Protein AF-A0A9X2SL58-F1 (afdb_monomer_lite)

Foldseek 3Di:
DPVVLVVLLVVLVVPDDPVRSVVQSVQKAKDKDWDLDDPADFFKKAKDFDWAFPPDDFQAQPPQGGWEWGMKGFQCRDPVVRDPDDDDNGFIKTKTFHPDDPPPVDPDPCSVVPPSRIDIDTGGPPGHTDGDDDDPPYDIDDIGTIDIDIDIDGPDPPPPPPPDPPDPDDDD

Sequence (172 aa):
MTSWRDQLSTLAHDRLPTDLATAWTGLMRPGIRLTPAGEGPRVARLGGDPELPAEAEWPTWPGEGPLNFVAALDCAALPREYLSIPLPAAGTLLFFYFDGDRRSVQADSAAVEDAEGSRVLFVPAEVPVTARRAPEGVVPYPAQEQYAEIVATAPERSTFCWTAPGPRAAPP

InterPro domains:
  IPR015315 Protein of unknown function DUF1963 [PF09234] (45-128)
  IPR035948 YwqG-like superfamily [SSF103032] (40-124)

pLDDT: mean 80.26, std 17.75, range [36.5, 96.88]

Radius of gyration: 21.93 Å; chains: 1; bounding box: 75×33×56 Å

Organism: NCBI:txid2945988

Secondary structure (DSSP, 8-state):
--HHHHHHHHHHHHHS-HHHHHHHHHH-EEEEEEESS-SS-EEEEESS--EEETTPPPPEETTTEEPEEEEEEETTTS-GGG--S---SSSEEEEEE----TT-TT--GGGGT-GGGEEEEEE-TTS-EEE-PPPTT--PPPPEEEEEEEEEEPPPGGG---------PPP-

Structure (mmCIF, N/CA/C/O backbone):
data_AF-A0A9X2SL58-F1
#
_entry.id   AF-A0A9X2SL58-F1
#
loop_
_atom_site.group_PDB
_atom_site.id
_atom_site.type_symbol
_atom_site.label_atom_id
_atom_site.label_alt_id
_atom_site.label_comp_id
_atom_site.label_asym_id
_atom_site.label_entity_id
_atom_site.label_seq_id
_atom_site.pdbx_PDB_ins_code
_atom_site.Cartn_x
_atom_site.Cartn_y
_atom_site.Cartn_z
_atom_site.occupancy
_atom_site.B_iso_or_equiv
_atom_site.auth_seq_id
_atom_site.auth_comp_id
_atom_site.auth_asym_id
_atom_site.auth_atom_id
_atom_site.pdbx_PDB_model_num
ATOM 1 N N . MET A 1 1 ? 2.551 -5.774 -24.141 1.00 49.75 1 MET A N 1
ATOM 2 C CA . MET A 1 1 ? 3.984 -5.404 -24.159 1.00 49.75 1 MET A CA 1
ATOM 3 C C . MET A 1 1 ? 4.077 -3.900 -24.023 1.00 49.75 1 MET A C 1
ATOM 5 O O . MET A 1 1 ? 3.420 -3.191 -24.774 1.00 49.75 1 MET A O 1
ATOM 9 N N . THR A 1 2 ? 4.758 -3.409 -22.993 1.00 59.97 2 THR A N 1
ATOM 10 C CA . THR A 1 2 ? 4.754 -1.986 -22.643 1.00 59.97 2 THR A CA 1
ATOM 11 C C . THR A 1 2 ? 5.675 -1.227 -23.601 1.00 59.97 2 THR A C 1
ATOM 13 O O . THR A 1 2 ? 6.890 -1.286 -23.447 1.00 59.97 2 THR A O 1
ATOM 16 N N . SER A 1 3 ? 5.093 -0.539 -24.593 1.00 71.62 3 SER A N 1
ATOM 17 C CA . SER A 1 3 ? 5.785 0.118 -25.724 1.00 71.62 3 SER A CA 1
ATOM 18 C C . SER A 1 3 ? 6.992 0.981 -25.336 1.00 71.62 3 SER A C 1
ATOM 20 O O . SER A 1 3 ? 7.899 1.159 -26.145 1.00 71.62 3 SER A O 1
ATOM 22 N N . TRP A 1 4 ? 7.021 1.522 -24.119 1.00 72.31 4 TRP A N 1
ATOM 23 C CA . TRP A 1 4 ? 8.136 2.333 -23.641 1.00 72.31 4 TRP A CA 1
ATOM 24 C C . TRP A 1 4 ? 9.403 1.503 -23.349 1.00 72.31 4 TRP A C 1
ATOM 26 O O . TRP A 1 4 ? 10.502 2.023 -23.530 1.00 72.31 4 TRP A O 1
ATOM 36 N N . ARG A 1 5 ? 9.298 0.223 -22.930 1.00 73.81 5 ARG A N 1
ATOM 37 C CA . ARG A 1 5 ? 10.481 -0.643 -22.693 1.00 73.81 5 ARG A CA 1
ATOM 38 C C . ARG A 1 5 ? 11.219 -0.884 -23.985 1.00 73.81 5 ARG A C 1
ATOM 40 O O . ARG A 1 5 ? 12.438 -0.769 -24.024 1.00 73.81 5 ARG A O 1
ATOM 47 N N . ASP A 1 6 ? 10.453 -1.203 -25.017 1.00 78.94 6 ASP A N 1
ATOM 48 C CA . ASP A 1 6 ? 10.987 -1.496 -26.336 1.00 78.94 6 ASP A CA 1
ATOM 49 C C . ASP A 1 6 ? 11.670 -0.242 -26.893 1.00 78.94 6 ASP A C 1
ATOM 51 O O . ASP A 1 6 ? 12.815 -0.320 -27.321 1.00 78.94 6 ASP A O 1
ATOM 55 N N . GLN A 1 7 ? 11.051 0.938 -26.743 1.00 81.75 7 GLN A N 1
ATOM 56 C CA . GLN A 1 7 ? 11.658 2.222 -27.120 1.00 81.75 7 GLN A CA 1
ATOM 57 C C . GLN A 1 7 ? 12.974 2.514 -26.382 1.00 81.75 7 GLN A C 1
ATOM 59 O O . GLN A 1 7 ? 13.955 2.897 -27.019 1.00 81.75 7 GLN A O 1
ATOM 64 N N . LEU A 1 8 ? 13.023 2.333 -25.057 1.00 81.50 8 LEU A N 1
ATOM 65 C CA . LEU A 1 8 ? 14.252 2.544 -24.282 1.00 81.50 8 LEU A CA 1
ATOM 66 C C . LEU A 1 8 ? 15.328 1.506 -24.617 1.00 81.50 8 LEU A C 1
ATOM 68 O O . LEU A 1 8 ? 16.509 1.843 -24.656 1.00 81.50 8 LEU A O 1
ATOM 72 N N . SER A 1 9 ? 14.930 0.263 -24.887 1.00 82.88 9 SER A N 1
ATOM 73 C CA . SER A 1 9 ? 15.842 -0.802 -25.299 1.00 82.88 9 SER A CA 1
ATOM 74 C C . SER A 1 9 ? 16.442 -0.529 -26.675 1.00 82.88 9 SER A C 1
ATOM 76 O O . SER A 1 9 ? 17.661 -0.612 -26.830 1.00 82.88 9 SER A O 1
ATOM 78 N N . THR A 1 10 ? 15.629 -0.118 -27.651 1.00 86.88 10 THR A N 1
ATOM 79 C CA . THR A 1 10 ? 16.105 0.328 -28.968 1.00 86.88 10 THR A CA 1
ATOM 80 C C . THR A 1 10 ? 17.067 1.501 -28.824 1.00 86.88 10 THR A C 1
ATOM 82 O O . THR A 1 10 ? 18.186 1.432 -29.320 1.00 86.88 10 THR A O 1
ATOM 85 N N . LEU A 1 11 ? 16.694 2.532 -28.059 1.00 86.88 11 LEU A N 1
ATOM 86 C CA . LEU A 1 11 ? 17.557 3.691 -27.839 1.00 86.88 11 LEU A CA 1
ATOM 87 C C . LEU A 1 11 ? 18.897 3.306 -27.191 1.00 86.88 11 LEU A C 1
ATOM 89 O O . LEU A 1 11 ? 19.931 3.857 -27.559 1.00 86.88 11 LEU A O 1
ATOM 93 N N . ALA A 1 12 ? 18.898 2.366 -26.243 1.00 87.12 12 ALA A N 1
ATOM 94 C CA . ALA A 1 12 ? 20.122 1.885 -25.614 1.00 87.12 12 ALA A CA 1
ATOM 95 C C . ALA A 1 12 ? 21.043 1.194 -26.628 1.00 87.12 12 ALA A C 1
ATOM 97 O O . ALA A 1 12 ? 22.227 1.514 -26.674 1.00 87.12 12 ALA A O 1
ATOM 98 N N . HIS A 1 13 ? 20.507 0.305 -27.467 1.00 88.81 13 HIS A N 1
ATOM 99 C CA . HIS A 1 13 ? 21.290 -0.387 -28.498 1.00 88.81 13 HIS A CA 1
ATOM 100 C C . HIS A 1 13 ? 21.759 0.551 -29.620 1.00 88.81 13 HIS A C 1
ATOM 102 O O . HIS A 1 13 ? 22.828 0.333 -30.183 1.00 88.81 13 HIS A O 1
ATOM 108 N N . ASP A 1 14 ? 21.013 1.620 -29.904 1.00 92.00 14 ASP A N 1
ATOM 109 C CA . ASP A 1 14 ? 21.398 2.634 -30.890 1.00 92.00 14 ASP A CA 1
ATOM 110 C C . ASP A 1 14 ? 22.511 3.569 -30.385 1.00 92.00 14 ASP A C 1
ATOM 112 O O . ASP A 1 14 ? 23.232 4.168 -31.187 1.00 92.00 14 ASP A O 1
ATOM 116 N N . ARG A 1 15 ? 22.616 3.782 -29.064 1.00 91.44 15 ARG A N 1
ATOM 117 C CA . ARG A 1 15 ? 23.454 4.847 -28.471 1.00 91.44 15 ARG A CA 1
ATOM 118 C C . ARG A 1 15 ? 24.586 4.356 -27.582 1.00 91.44 15 ARG A C 1
ATOM 120 O O . ARG A 1 15 ? 25.471 5.152 -27.269 1.00 91.44 15 ARG A O 1
ATOM 127 N N . LEU A 1 16 ? 24.567 3.098 -27.163 1.00 91.75 16 LEU A N 1
ATOM 128 C CA . LEU A 1 16 ? 25.567 2.512 -26.279 1.00 91.75 16 LEU A CA 1
ATOM 129 C C . LEU A 1 16 ? 26.255 1.328 -26.970 1.00 91.75 16 LEU A C 1
ATOM 131 O O . LEU A 1 16 ? 25.645 0.662 -27.806 1.00 91.75 16 LEU A O 1
ATOM 135 N N . PRO A 1 17 ? 27.510 1.021 -26.600 1.00 94.38 17 PRO A N 1
ATOM 136 C CA . PRO A 1 17 ? 28.123 -0.262 -26.926 1.00 94.38 17 PRO A CA 1
ATOM 137 C C . PRO A 1 17 ? 27.218 -1.431 -26.513 1.00 94.38 17 PRO A C 1
ATOM 139 O O . PRO A 1 17 ? 26.541 -1.356 -25.488 1.00 94.38 17 PRO A O 1
ATOM 142 N N . THR A 1 18 ? 27.196 -2.509 -27.301 1.00 91.00 18 THR A N 1
ATOM 143 C CA . THR A 1 18 ? 26.248 -3.627 -27.136 1.00 91.00 18 THR A CA 1
ATOM 144 C C . THR A 1 18 ? 26.262 -4.241 -25.736 1.00 91.00 18 THR A C 1
ATOM 146 O O . THR A 1 18 ? 25.208 -4.565 -25.187 1.00 91.00 18 THR A O 1
ATOM 149 N N . ASP A 1 19 ? 27.441 -4.392 -25.141 1.00 91.06 19 ASP A N 1
ATOM 150 C CA . ASP A 1 19 ? 27.628 -4.898 -23.782 1.00 91.06 19 ASP A CA 1
ATOM 151 C C . ASP A 1 19 ? 26.993 -3.968 -22.738 1.00 91.06 19 ASP A C 1
ATOM 153 O O . ASP A 1 19 ? 26.264 -4.428 -21.857 1.00 91.06 19 ASP A O 1
ATOM 157 N N . LEU A 1 20 ? 27.182 -2.656 -22.887 1.00 88.94 20 LEU A N 1
ATOM 158 C CA . LEU A 1 20 ? 26.590 -1.650 -22.010 1.00 88.94 20 LEU A CA 1
ATOM 159 C C . LEU A 1 20 ? 25.076 -1.500 -22.222 1.00 88.94 20 LEU A C 1
ATOM 161 O O . LEU A 1 20 ? 24.341 -1.364 -21.247 1.00 88.94 20 LEU A O 1
ATOM 165 N N . ALA A 1 21 ? 24.594 -1.567 -23.465 1.00 88.75 21 ALA A N 1
ATOM 166 C CA . ALA A 1 21 ? 23.168 -1.572 -23.788 1.00 88.75 21 ALA A CA 1
ATOM 167 C C . ALA A 1 21 ? 22.464 -2.780 -23.154 1.00 88.75 21 ALA A C 1
ATOM 169 O O . ALA A 1 21 ? 21.419 -2.633 -22.517 1.00 88.75 21 ALA A O 1
ATOM 170 N N . THR A 1 22 ? 23.073 -3.963 -23.261 1.00 87.19 22 THR A N 1
ATOM 171 C CA . THR A 1 22 ? 22.573 -5.199 -22.642 1.00 87.19 22 THR A CA 1
ATOM 172 C C . THR A 1 22 ? 22.560 -5.082 -21.118 1.00 87.19 22 THR A C 1
ATOM 174 O O . THR A 1 22 ? 21.547 -5.373 -20.483 1.00 87.19 22 THR A O 1
ATOM 177 N N . ALA A 1 23 ? 23.654 -4.603 -20.518 1.00 86.25 23 ALA A N 1
ATOM 178 C CA . ALA A 1 23 ? 23.730 -4.400 -19.074 1.00 86.25 23 ALA A CA 1
ATOM 179 C C . ALA A 1 23 ? 22.677 -3.393 -18.581 1.00 86.25 23 ALA A C 1
ATOM 181 O O . ALA A 1 23 ? 21.958 -3.673 -17.626 1.00 86.25 23 ALA A O 1
ATOM 182 N N . TRP A 1 24 ? 22.538 -2.244 -19.247 1.00 85.00 24 TRP A N 1
ATOM 183 C CA . TRP A 1 24 ? 21.604 -1.188 -18.853 1.00 85.00 24 TRP A CA 1
ATOM 184 C C . TRP A 1 24 ? 20.139 -1.610 -19.006 1.00 85.00 24 TRP A C 1
ATOM 186 O O . TRP A 1 24 ? 19.334 -1.401 -18.100 1.00 85.00 24 TRP A O 1
ATOM 196 N N . THR A 1 25 ? 19.791 -2.266 -20.115 1.00 84.62 25 THR A N 1
ATOM 197 C CA . THR A 1 25 ? 18.433 -2.789 -20.327 1.00 84.62 25 THR A CA 1
ATOM 198 C C . THR A 1 25 ? 18.076 -3.901 -19.346 1.00 84.62 25 THR A C 1
ATOM 200 O O . THR A 1 25 ? 16.940 -3.939 -18.878 1.00 84.62 25 THR A O 1
ATOM 203 N N . GLY A 1 26 ? 19.043 -4.730 -18.940 1.00 82.00 26 GLY A N 1
ATOM 204 C CA . GLY A 1 26 ? 18.866 -5.724 -17.877 1.00 82.00 26 GLY A CA 1
ATOM 205 C C . GLY A 1 26 ? 18.621 -5.130 -16.482 1.00 82.00 26 GLY A C 1
ATOM 206 O O . GLY A 1 26 ? 18.057 -5.807 -15.621 1.00 82.00 26 GLY A O 1
ATOM 207 N N . LEU A 1 27 ? 19.004 -3.870 -16.246 1.00 82.56 27 LEU A N 1
ATOM 208 C CA . LEU A 1 27 ? 18.705 -3.158 -14.996 1.00 82.56 27 LEU A CA 1
ATOM 209 C C . LEU A 1 27 ? 17.280 -2.598 -14.960 1.00 82.56 27 LEU A C 1
ATOM 211 O O . LEU A 1 27 ? 16.749 -2.380 -13.870 1.00 82.56 27 LEU A O 1
ATOM 215 N N . MET A 1 28 ? 16.655 -2.373 -16.119 1.00 79.81 28 MET A N 1
ATOM 216 C CA . MET A 1 28 ? 15.286 -1.874 -16.178 1.00 79.81 28 MET A CA 1
ATOM 217 C C . MET A 1 28 ? 14.312 -2.958 -15.732 1.00 79.81 28 MET A C 1
ATOM 219 O O . MET A 1 28 ? 14.153 -3.985 -16.395 1.00 79.81 28 MET A O 1
ATOM 223 N N . ARG A 1 29 ? 13.605 -2.715 -14.627 1.00 77.75 29 ARG A N 1
ATOM 224 C CA . ARG A 1 29 ? 12.547 -3.613 -14.160 1.00 77.75 29 ARG A CA 1
ATOM 225 C C . ARG A 1 29 ? 11.177 -2.978 -14.400 1.00 77.75 29 ARG A C 1
ATOM 227 O O . ARG A 1 29 ? 11.036 -1.752 -14.391 1.00 77.75 29 ARG A O 1
ATOM 234 N N . PRO A 1 30 ? 10.140 -3.787 -14.653 1.00 79.81 30 PRO A N 1
ATOM 235 C CA . PRO A 1 30 ? 8.775 -3.327 -14.483 1.00 79.81 30 PRO A CA 1
ATOM 236 C C . PRO A 1 30 ? 8.566 -2.783 -13.073 1.00 79.81 30 PRO A C 1
ATOM 238 O O . PRO A 1 30 ? 8.905 -3.453 -12.102 1.00 79.81 30 PRO A O 1
ATOM 241 N N . GLY A 1 31 ? 7.999 -1.586 -12.973 1.00 84.81 31 GLY A N 1
ATOM 242 C CA . GLY A 1 31 ? 7.468 -1.046 -11.731 1.00 84.81 31 GLY A CA 1
ATOM 243 C C . GLY A 1 31 ? 5.977 -0.772 -11.869 1.00 84.81 31 GLY A C 1
ATOM 244 O O . GLY A 1 31 ? 5.482 -0.527 -12.972 1.00 84.81 31 GLY A O 1
ATOM 245 N N . ILE A 1 32 ? 5.273 -0.785 -10.742 1.00 88.06 32 ILE A N 1
ATOM 246 C CA . ILE A 1 32 ? 3.892 -0.317 -10.651 1.00 88.06 32 ILE A CA 1
ATOM 247 C C . ILE A 1 32 ? 3.926 0.986 -9.867 1.00 88.06 32 ILE A C 1
ATOM 249 O O . ILE A 1 32 ? 4.293 0.998 -8.692 1.00 88.06 32 ILE A O 1
ATOM 253 N N . ARG A 1 33 ? 3.571 2.086 -10.525 1.00 88.56 33 ARG A N 1
ATOM 254 C CA . ARG A 1 33 ? 3.373 3.379 -9.881 1.00 88.56 33 ARG A CA 1
ATOM 255 C C . ARG A 1 33 ? 1.916 3.492 -9.449 1.00 88.56 33 ARG A C 1
ATOM 257 O O . ARG A 1 33 ? 1.019 3.199 -10.234 1.00 88.56 33 ARG A O 1
ATOM 264 N N . LEU A 1 34 ? 1.701 3.918 -8.208 1.00 91.44 34 LEU A N 1
ATOM 265 C CA . LEU A 1 34 ? 0.385 4.306 -7.715 1.00 91.44 34 LEU A CA 1
ATOM 266 C C . LEU A 1 34 ? 0.129 5.758 -8.117 1.00 91.44 34 LEU A C 1
ATOM 268 O O . LEU A 1 34 ? 0.962 6.626 -7.853 1.00 91.44 34 LEU A O 1
ATOM 272 N N . THR A 1 35 ? -0.983 6.000 -8.801 1.00 92.06 35 THR A N 1
ATOM 273 C CA . THR A 1 35 ? -1.367 7.325 -9.299 1.00 92.06 35 THR A CA 1
ATOM 274 C C . THR A 1 35 ? -2.800 7.658 -8.886 1.00 92.06 35 THR A C 1
ATOM 276 O O . THR A 1 35 ? -3.661 6.777 -8.935 1.00 92.06 35 THR A O 1
ATOM 279 N N . PRO A 1 36 ? -3.100 8.922 -8.534 1.00 90.00 36 PRO A N 1
ATOM 280 C CA . PRO A 1 36 ? -4.448 9.339 -8.146 1.00 90.00 36 PRO A CA 1
ATOM 281 C C . PRO A 1 36 ? -5.454 9.322 -9.305 1.00 90.00 36 PRO A C 1
ATOM 283 O O . PRO A 1 36 ? -6.657 9.423 -9.081 1.00 90.00 36 PRO A O 1
ATOM 286 N N . ALA A 1 37 ? -4.973 9.220 -10.545 1.00 87.12 37 ALA A N 1
ATOM 287 C CA . ALA A 1 37 ? -5.799 9.135 -11.738 1.00 87.12 37 ALA A CA 1
ATOM 288 C C . ALA A 1 37 ? -5.299 8.006 -12.641 1.00 87.12 37 ALA A C 1
ATOM 290 O O . ALA A 1 37 ? -4.098 7.901 -12.901 1.00 87.12 37 ALA A O 1
ATOM 291 N N . GLY A 1 38 ? -6.222 7.187 -13.136 1.00 81.75 38 GLY A N 1
ATOM 292 C CA . GLY A 1 38 ? -5.929 6.111 -14.070 1.00 81.75 38 GLY A CA 1
ATOM 293 C C . GLY A 1 38 ? -7.201 5.482 -14.624 1.00 81.75 38 GLY A C 1
ATOM 294 O O . GLY A 1 38 ? -8.289 5.654 -14.079 1.00 81.75 38 GLY A O 1
ATOM 295 N N . GLU A 1 39 ? -7.050 4.752 -15.723 1.00 74.31 39 GLU A N 1
ATOM 296 C CA . GLU A 1 39 ? -8.107 3.925 -16.295 1.00 74.31 39 GLU A CA 1
ATOM 297 C C . GLU A 1 39 ? -7.916 2.490 -15.793 1.00 74.31 39 GLU A C 1
ATOM 299 O O . GLU A 1 39 ? -6.866 1.887 -16.017 1.00 74.31 39 GLU A O 1
ATOM 304 N N . GLY A 1 40 ? -8.902 1.941 -15.079 1.00 81.19 40 GLY A N 1
ATOM 305 C CA . GLY A 1 40 ? -8.842 0.574 -14.557 1.00 81.19 40 GLY A CA 1
ATOM 306 C C . GLY A 1 40 ? -9.369 0.435 -13.128 1.00 81.19 40 GLY A C 1
ATOM 307 O O . GLY A 1 40 ? -9.923 1.387 -12.575 1.00 81.19 40 GLY A O 1
ATOM 308 N N . PRO A 1 41 ? -9.234 -0.757 -12.521 1.00 87.81 41 PRO A N 1
ATOM 309 C CA . PRO A 1 41 ? -9.630 -0.960 -11.137 1.00 87.81 41 PRO A CA 1
ATOM 310 C C . PRO A 1 41 ? -8.737 -0.142 -10.200 1.00 87.81 41 PRO A C 1
ATOM 312 O O . PRO A 1 41 ? -7.528 -0.012 -10.407 1.00 87.81 41 PRO A O 1
ATOM 315 N N . ARG A 1 42 ? -9.336 0.370 -9.125 1.00 93.31 42 ARG A N 1
ATOM 316 C CA . ARG A 1 42 ? -8.588 0.909 -7.991 1.00 93.31 42 ARG A CA 1
ATOM 317 C C . ARG A 1 42 ? -7.744 -0.211 -7.387 1.00 93.31 42 ARG A C 1
ATOM 319 O O . ARG A 1 42 ? -8.280 -1.257 -7.035 1.00 93.31 42 ARG A O 1
ATOM 326 N N . VAL A 1 43 ? -6.451 0.038 -7.215 1.00 95.12 43 VAL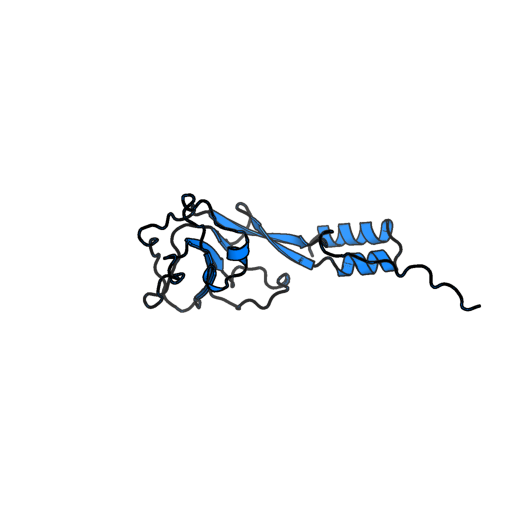 A N 1
ATOM 327 C CA . VAL A 1 43 ? -5.509 -0.933 -6.633 1.00 95.12 43 VAL A CA 1
ATOM 328 C C . VAL A 1 43 ? -5.101 -0.575 -5.210 1.00 95.12 43 VAL A C 1
ATOM 330 O O . VAL A 1 43 ? -4.647 -1.433 -4.462 1.00 95.12 43 VAL A O 1
ATOM 333 N N . ALA A 1 44 ? -5.250 0.691 -4.822 1.00 95.56 44 ALA A N 1
ATOM 334 C CA . ALA A 1 44 ? -4.917 1.159 -3.486 1.00 95.56 44 ALA A CA 1
ATOM 335 C C . ALA A 1 44 ? -5.768 2.363 -3.067 1.00 95.56 44 ALA A C 1
ATOM 337 O O . ALA A 1 44 ? -6.453 2.992 -3.874 1.00 95.56 44 ALA A O 1
ATOM 338 N N . ARG A 1 45 ? -5.709 2.690 -1.781 1.00 95.88 45 ARG A N 1
ATOM 339 C CA . ARG A 1 45 ? -6.254 3.906 -1.178 1.00 95.88 45 ARG A CA 1
ATOM 340 C C . ARG A 1 45 ? -5.198 4.482 -0.248 1.00 95.88 45 ARG A C 1
ATOM 342 O O . ARG A 1 45 ? -4.703 3.757 0.605 1.00 95.88 45 ARG A O 1
ATOM 349 N N . LEU A 1 46 ? -4.863 5.757 -0.399 1.00 94.38 46 LEU A N 1
ATOM 350 C CA . LEU A 1 46 ? -4.086 6.505 0.589 1.00 94.38 46 LEU A CA 1
ATOM 351 C C . LEU A 1 46 ? -5.048 7.140 1.588 1.00 94.38 46 LEU A C 1
ATOM 353 O O . LEU A 1 46 ? -6.082 7.656 1.171 1.00 94.38 46 LEU A O 1
ATOM 357 N N . GLY A 1 47 ? -4.711 7.110 2.875 1.00 93.25 47 GLY A N 1
ATOM 358 C CA . GLY A 1 47 ? -5.479 7.760 3.935 1.00 93.25 47 GLY A CA 1
ATOM 359 C C . GLY A 1 47 ? -6.933 7.290 4.095 1.00 93.25 47 GLY A C 1
ATOM 360 O O . GLY A 1 47 ? -7.376 6.280 3.540 1.00 93.25 47 GLY A O 1
ATOM 361 N N . GLY A 1 48 ? -7.692 8.057 4.873 1.00 93.38 48 GLY A N 1
ATOM 362 C CA . GLY A 1 48 ? -9.037 7.715 5.328 1.00 93.38 48 GLY A CA 1
ATOM 363 C C . GLY A 1 48 ? -9.037 6.734 6.500 1.00 93.38 48 GLY A C 1
ATOM 364 O O . GLY A 1 48 ? -8.042 6.582 7.204 1.00 93.38 48 GLY A O 1
ATOM 365 N N . ASP A 1 49 ? -10.168 6.061 6.696 1.00 93.88 49 ASP A N 1
ATOM 366 C CA . ASP A 1 49 ? -10.311 5.040 7.732 1.00 93.88 49 ASP A CA 1
ATOM 367 C C . ASP A 1 49 ? -9.891 3.667 7.174 1.00 93.88 49 ASP A C 1
ATOM 369 O O . ASP A 1 49 ? -10.378 3.263 6.107 1.00 93.88 49 ASP A O 1
ATOM 373 N N . PRO A 1 50 ? -8.991 2.922 7.842 1.00 94.44 50 PRO A N 1
ATOM 374 C CA . PRO A 1 50 ? -8.668 1.560 7.440 1.00 94.44 50 PRO A CA 1
ATOM 375 C C . PRO A 1 50 ? -9.853 0.620 7.669 1.00 94.44 50 PRO A C 1
ATOM 377 O O . PRO A 1 50 ? -10.617 0.753 8.625 1.00 94.44 50 PRO A O 1
ATOM 380 N N . GLU A 1 51 ? -9.970 -0.376 6.798 1.00 94.12 51 GLU A N 1
ATOM 381 C CA . GLU A 1 51 ? -10.920 -1.476 6.946 1.00 94.12 51 GLU A CA 1
ATOM 382 C C . GLU A 1 51 ? -10.232 -2.612 7.699 1.00 94.12 51 GLU A C 1
ATOM 384 O O . GLU A 1 51 ? -9.343 -3.272 7.165 1.00 94.12 51 GLU A O 1
ATOM 389 N N . LEU A 1 52 ? -10.613 -2.805 8.961 1.00 93.94 52 LEU A N 1
ATOM 390 C CA . LEU A 1 52 ? -9.974 -3.767 9.855 1.00 93.94 52 LEU A CA 1
ATOM 391 C C . LEU A 1 52 ? -10.958 -4.874 10.259 1.00 93.94 52 LEU A C 1
ATOM 393 O O . LEU A 1 52 ? -12.150 -4.589 10.430 1.00 93.94 52 LEU A O 1
ATOM 397 N N . PRO A 1 53 ? -10.475 -6.114 10.461 1.00 93.69 53 PRO A N 1
ATOM 398 C CA . PRO A 1 53 ? -11.236 -7.161 11.139 1.00 93.69 53 PRO A CA 1
ATOM 399 C C . PRO A 1 53 ? -11.684 -6.713 12.532 1.00 93.69 53 PRO A C 1
ATOM 401 O O . PRO A 1 53 ? -11.032 -5.869 13.155 1.00 93.69 53 PRO A O 1
ATOM 404 N N . ALA A 1 54 ? -12.774 -7.280 13.048 1.00 89.94 54 ALA A N 1
ATOM 405 C CA . ALA A 1 54 ? -13.308 -6.901 14.358 1.00 89.94 54 ALA A CA 1
ATOM 406 C C . ALA A 1 54 ? -12.296 -7.153 15.492 1.00 89.94 54 ALA A C 1
ATOM 408 O O . ALA A 1 54 ? -12.191 -6.355 16.420 1.00 89.94 54 ALA A O 1
ATOM 409 N N . GLU A 1 55 ? -11.513 -8.219 15.367 1.00 88.38 55 GLU A N 1
ATOM 410 C CA . GLU A 1 55 ? -10.548 -8.703 16.353 1.00 88.38 55 GLU A CA 1
ATOM 411 C C . GLU A 1 55 ? -9.177 -8.028 16.237 1.00 88.38 55 GLU A C 1
ATOM 413 O O . GLU A 1 55 ? -8.358 -8.142 17.144 1.00 88.38 55 GLU A O 1
ATOM 418 N N . ALA A 1 56 ? -8.896 -7.341 15.125 1.00 91.06 56 ALA A N 1
ATOM 419 C CA . ALA A 1 56 ? -7.617 -6.667 14.946 1.00 91.06 56 ALA A CA 1
ATOM 420 C C . ALA A 1 56 ? -7.524 -5.475 15.902 1.00 91.06 56 ALA A C 1
ATOM 422 O O . ALA A 1 56 ? -8.459 -4.679 15.972 1.00 91.06 56 ALA A O 1
ATOM 423 N N . GLU A 1 57 ? -6.406 -5.304 16.601 1.00 91.69 57 GLU A N 1
ATOM 424 C CA . GLU A 1 57 ? -6.126 -4.099 17.388 1.00 91.69 57 GLU A CA 1
ATOM 425 C C . GLU A 1 57 ? -5.542 -2.989 16.504 1.00 91.69 57 GLU A C 1
ATOM 427 O O . GLU A 1 57 ? -4.997 -3.247 15.428 1.00 91.69 57 GLU A O 1
ATOM 432 N N . TRP A 1 58 ? -5.680 -1.730 16.935 1.00 92.62 58 TRP A N 1
ATOM 433 C CA . TRP A 1 58 ? -5.037 -0.623 16.228 1.00 92.62 58 TRP A CA 1
ATOM 434 C C . TRP A 1 58 ? -3.523 -0.651 16.492 1.00 92.62 58 TRP A C 1
ATOM 436 O O . TRP A 1 58 ? -3.134 -0.699 17.659 1.00 92.62 58 TRP A O 1
ATOM 446 N N . PRO A 1 59 ? -2.661 -0.586 15.461 1.00 92.12 59 PRO A N 1
ATOM 447 C CA . PRO A 1 59 ? -1.214 -0.588 15.655 1.00 92.12 59 PRO A CA 1
ATOM 448 C C . PRO A 1 59 ? -0.718 0.598 16.491 1.00 92.12 59 PRO A C 1
ATOM 450 O O . PRO A 1 59 ? -1.034 1.751 16.195 1.00 92.12 59 PRO A O 1
ATOM 453 N N . THR A 1 60 ? 0.099 0.324 17.505 1.00 90.75 60 THR A N 1
ATOM 454 C CA . THR A 1 60 ? 0.704 1.329 18.390 1.00 90.75 60 THR A CA 1
ATOM 455 C C . THR A 1 60 ? 2.217 1.142 18.466 1.00 90.75 60 THR A C 1
ATOM 457 O O . THR A 1 60 ? 2.727 0.032 18.299 1.00 90.75 60 THR A O 1
ATOM 460 N N . TRP A 1 61 ? 2.926 2.236 18.735 1.00 88.06 61 TRP A N 1
ATOM 461 C CA . TRP A 1 61 ? 4.327 2.237 19.136 1.00 88.06 61 TRP A CA 1
ATOM 462 C C . TRP A 1 6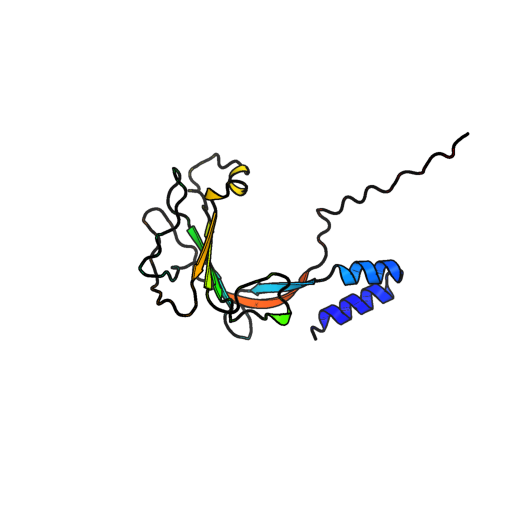1 ? 4.396 2.445 20.657 1.00 88.06 61 TRP A C 1
ATOM 464 O O . TRP A 1 61 ? 3.929 3.481 21.150 1.00 88.06 61 TRP A O 1
ATOM 474 N N . PRO A 1 62 ? 4.904 1.465 21.430 1.00 83.50 62 PRO A N 1
ATOM 475 C CA . PRO A 1 62 ? 5.047 1.604 22.876 1.00 83.50 62 PRO A CA 1
ATOM 476 C C . PRO A 1 62 ? 5.771 2.895 23.283 1.00 83.50 62 PRO A C 1
ATOM 478 O O . PRO A 1 62 ? 6.894 3.141 22.866 1.00 83.50 62 PRO A O 1
ATOM 481 N N . GLY A 1 63 ? 5.125 3.715 24.116 1.00 82.56 63 GLY A N 1
ATOM 482 C CA . GLY A 1 63 ? 5.667 4.997 24.588 1.00 82.56 63 GLY A CA 1
ATOM 483 C C . GLY A 1 63 ? 5.300 6.214 23.732 1.00 82.56 63 GLY A C 1
ATOM 484 O O . GLY A 1 63 ? 5.200 7.304 24.284 1.00 82.56 63 GLY A O 1
ATOM 485 N N . GLU A 1 64 ? 4.996 6.023 22.446 1.00 82.75 64 GLU A N 1
ATOM 486 C CA . GLU A 1 64 ? 4.717 7.110 21.488 1.00 82.75 64 GLU A CA 1
ATOM 487 C C . GLU A 1 64 ? 3.232 7.192 21.087 1.00 82.75 64 GLU A C 1
ATOM 489 O O . GLU A 1 64 ? 2.707 8.272 20.815 1.00 82.75 64 GLU A O 1
ATOM 494 N N . GLY A 1 65 ? 2.517 6.060 21.109 1.00 86.69 65 GLY A N 1
ATOM 495 C CA . GLY A 1 65 ? 1.067 6.001 20.906 1.00 86.69 65 GLY A CA 1
ATOM 496 C C . GLY A 1 65 ? 0.625 5.357 19.582 1.00 86.69 65 GLY A C 1
ATOM 497 O O . GLY A 1 65 ? 1.359 4.560 18.995 1.00 86.69 65 GLY A O 1
ATOM 498 N N . PRO A 1 66 ? -0.622 5.597 19.136 1.00 90.62 66 PRO A N 1
ATOM 499 C CA . PRO A 1 66 ? -1.190 4.969 17.939 1.00 90.62 66 PRO A CA 1
ATOM 500 C C . PRO A 1 66 ? -0.538 5.444 16.633 1.00 90.62 66 PRO A C 1
ATOM 502 O O . PRO A 1 66 ? -0.254 6.625 16.448 1.00 90.62 66 PRO A O 1
ATOM 505 N N . LEU A 1 67 ? -0.352 4.514 15.693 1.00 91.00 67 LEU A N 1
ATOM 506 C CA . LEU A 1 67 ? 0.195 4.802 14.367 1.00 91.00 67 LEU A CA 1
ATOM 507 C C . LEU A 1 67 ? -0.863 5.417 13.439 1.00 91.00 67 LEU A C 1
ATOM 509 O O . LEU A 1 67 ? -2.058 5.140 13.561 1.00 91.00 67 LEU A O 1
ATOM 513 N N . ASN A 1 68 ? -0.417 6.200 12.457 1.00 92.00 68 ASN A N 1
ATOM 514 C CA . ASN A 1 68 ? -1.273 6.772 11.421 1.00 92.00 68 ASN A CA 1
ATOM 515 C C . ASN A 1 68 ? -1.460 5.760 10.293 1.00 92.00 68 ASN A C 1
ATOM 517 O O . ASN A 1 68 ? -0.501 5.134 9.840 1.00 92.00 68 ASN A O 1
ATOM 521 N N . PHE A 1 69 ? -2.691 5.623 9.808 1.00 94.25 69 PHE A N 1
ATOM 522 C CA . PHE A 1 69 ? -2.972 4.817 8.628 1.00 94.25 69 PHE A CA 1
ATOM 523 C C . PHE A 1 69 ? -2.524 5.553 7.363 1.00 94.25 69 PHE A C 1
ATOM 525 O O . PHE A 1 69 ? -3.033 6.629 7.059 1.00 94.25 69 PHE A O 1
ATOM 532 N N . VAL A 1 70 ? -1.587 4.964 6.622 1.00 94.44 70 VAL A N 1
ATOM 533 C CA . VAL A 1 70 ? -0.994 5.565 5.420 1.00 94.44 70 VAL A CA 1
ATOM 534 C C . VAL A 1 70 ? -1.730 5.109 4.168 1.00 94.44 70 VAL A C 1
ATOM 536 O O . VAL A 1 70 ? -2.126 5.936 3.347 1.00 94.44 70 VAL A O 1
ATOM 539 N N . ALA A 1 71 ? -1.898 3.795 4.000 1.00 95.88 71 ALA A N 1
ATOM 540 C CA . ALA A 1 71 ? -2.437 3.237 2.767 1.00 95.88 71 ALA A CA 1
ATOM 541 C C . ALA A 1 71 ? -3.031 1.836 2.937 1.00 95.88 71 ALA A C 1
ATOM 543 O O . ALA A 1 71 ? -2.565 1.047 3.754 1.00 95.88 71 ALA A O 1
ATOM 544 N N . ALA A 1 72 ? -4.004 1.506 2.092 1.00 96.75 72 ALA A N 1
ATOM 545 C CA . ALA A 1 72 ? -4.464 0.151 1.815 1.00 96.75 72 ALA A CA 1
ATOM 546 C C . ALA A 1 72 ? -4.099 -0.223 0.375 1.00 96.75 72 ALA A C 1
ATOM 548 O O . ALA A 1 72 ? -4.306 0.579 -0.534 1.00 96.75 72 ALA A O 1
ATOM 549 N N . LEU A 1 73 ? -3.605 -1.438 0.160 1.00 96.38 73 LEU A N 1
ATOM 550 C CA . LEU A 1 73 ? -3.241 -1.987 -1.145 1.00 96.38 73 LEU A CA 1
ATOM 551 C C . LEU A 1 73 ? -3.981 -3.308 -1.359 1.00 96.38 73 LEU A C 1
ATOM 553 O O . LEU A 1 73 ? -3.770 -4.255 -0.604 1.00 96.38 73 LEU A O 1
ATOM 557 N N . ASP A 1 74 ? -4.822 -3.371 -2.385 1.00 95.44 74 ASP A N 1
ATOM 558 C CA . ASP A 1 74 ? -5.524 -4.587 -2.791 1.00 95.44 74 ASP A CA 1
ATOM 559 C C . ASP A 1 74 ? -4.591 -5.452 -3.648 1.00 95.44 74 ASP A C 1
ATOM 561 O O . ASP A 1 74 ? -4.236 -5.105 -4.778 1.00 95.44 74 ASP A O 1
ATOM 565 N N . CYS A 1 75 ? -4.178 -6.597 -3.107 1.00 93.69 75 CYS A N 1
ATOM 566 C CA . CYS A 1 75 ? -3.253 -7.499 -3.781 1.00 93.69 75 CYS A CA 1
ATOM 567 C C . CYS A 1 75 ? -3.869 -8.235 -4.983 1.00 93.69 75 CYS A C 1
ATOM 569 O O . CYS A 1 75 ? -3.116 -8.686 -5.853 1.00 93.69 75 CYS A O 1
ATOM 571 N N . ALA A 1 76 ? -5.198 -8.367 -5.044 1.00 93.19 76 ALA A N 1
ATOM 572 C CA . ALA A 1 76 ? -5.891 -9.007 -6.162 1.00 93.19 76 ALA A CA 1
ATOM 573 C C . ALA A 1 76 ? -6.014 -8.068 -7.370 1.00 93.19 76 ALA A C 1
ATOM 575 O O . ALA A 1 76 ? -5.993 -8.529 -8.511 1.00 93.19 76 ALA A O 1
ATOM 576 N N . ALA A 1 77 ? -6.110 -6.759 -7.126 1.00 93.00 77 ALA A N 1
ATOM 577 C CA . ALA A 1 77 ? -6.243 -5.746 -8.170 1.00 93.00 77 ALA A CA 1
ATOM 578 C C . ALA A 1 77 ? -4.907 -5.367 -8.840 1.00 93.00 77 ALA A C 1
ATOM 580 O O . ALA A 1 77 ? -4.899 -4.711 -9.884 1.00 93.00 77 ALA A O 1
ATOM 581 N N . LEU A 1 78 ? -3.768 -5.764 -8.261 1.00 91.12 78 LEU A N 1
ATOM 582 C CA . LEU A 1 78 ? -2.452 -5.452 -8.815 1.00 91.12 78 LEU A CA 1
ATOM 583 C C . LEU A 1 78 ? -2.148 -6.255 -10.091 1.00 91.12 78 LEU A C 1
ATOM 585 O O . LEU A 1 78 ? -2.374 -7.465 -10.123 1.00 91.12 78 LEU A O 1
ATOM 589 N N . PRO A 1 79 ? -1.536 -5.631 -11.114 1.00 88.56 79 PRO A N 1
ATOM 590 C CA . PRO A 1 79 ? -1.090 -6.324 -12.321 1.00 88.56 79 PRO A CA 1
ATOM 591 C C . PRO A 1 79 ? 0.145 -7.192 -12.027 1.00 88.56 79 PRO A C 1
ATOM 593 O O . PRO A 1 79 ? 1.300 -6.751 -12.079 1.00 88.56 79 PRO A O 1
ATOM 596 N N . ARG A 1 80 ? -0.125 -8.446 -11.649 1.00 85.81 80 ARG A N 1
ATOM 597 C CA . ARG A 1 80 ? 0.844 -9.385 -11.063 1.00 85.81 80 ARG A CA 1
ATOM 598 C C . ARG A 1 80 ? 1.984 -9.749 -12.002 1.00 85.81 80 ARG A C 1
ATOM 600 O O . ARG A 1 80 ? 3.081 -10.029 -11.533 1.00 85.81 80 ARG A O 1
ATOM 607 N N . GLU A 1 81 ? 1.758 -9.716 -13.309 1.00 84.94 81 GLU A N 1
ATOM 608 C CA . GLU A 1 81 ? 2.774 -10.015 -14.318 1.00 84.94 81 GLU A CA 1
ATOM 609 C C . GLU A 1 81 ? 3.940 -9.010 -14.329 1.00 84.94 81 GLU A C 1
ATOM 611 O O . GLU A 1 81 ? 5.002 -9.305 -14.877 1.00 84.94 81 GLU A O 1
ATOM 616 N N . TYR A 1 82 ? 3.765 -7.840 -13.702 1.00 83.94 82 TYR A N 1
ATOM 617 C CA . TYR A 1 82 ? 4.806 -6.820 -13.550 1.00 83.94 82 TYR A CA 1
ATOM 618 C C . TYR A 1 82 ? 5.333 -6.704 -12.112 1.00 83.94 82 TYR A C 1
ATOM 620 O O . TYR A 1 82 ? 6.194 -5.863 -11.852 1.00 83.94 82 TYR A O 1
ATOM 628 N N . LEU A 1 83 ? 4.855 -7.528 -11.174 1.00 82.31 83 LEU A N 1
ATOM 629 C CA . LEU A 1 83 ? 5.373 -7.551 -9.808 1.00 82.31 83 LEU A CA 1
ATOM 630 C C . LEU A 1 83 ? 6.670 -8.359 -9.742 1.00 82.31 83 LEU A C 1
ATOM 632 O O . LEU A 1 83 ? 6.696 -9.553 -10.022 1.00 82.31 83 LEU A O 1
ATOM 636 N N . SER A 1 84 ? 7.748 -7.717 -9.293 1.00 78.25 84 SER A N 1
ATOM 637 C CA . SER A 1 84 ? 9.017 -8.393 -8.989 1.00 78.25 84 SER A CA 1
ATOM 638 C C . SER A 1 84 ? 9.139 -8.833 -7.526 1.00 78.25 84 SER A C 1
ATOM 640 O O . SER A 1 84 ? 10.184 -9.345 -7.132 1.00 78.25 84 SER A O 1
ATOM 642 N N . ILE A 1 85 ? 8.111 -8.585 -6.709 1.00 83.31 85 ILE A N 1
ATOM 643 C CA . ILE A 1 85 ? 8.060 -8.925 -5.283 1.00 83.31 85 ILE A CA 1
ATOM 644 C C . ILE A 1 85 ? 6.958 -9.961 -5.018 1.00 83.31 85 ILE A C 1
ATOM 646 O O . ILE A 1 85 ? 5.900 -9.899 -5.652 1.00 83.31 85 ILE A O 1
AT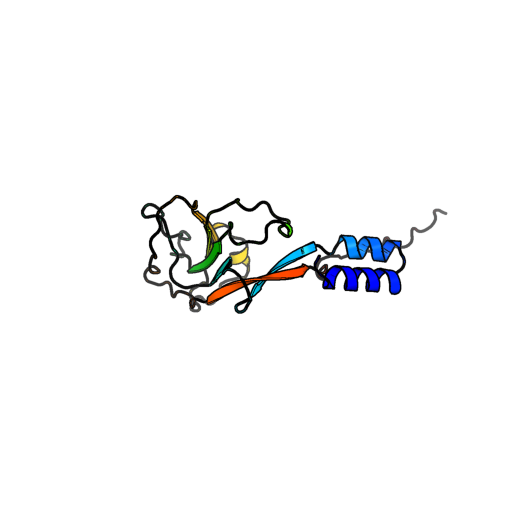OM 650 N N . PRO A 1 86 ? 7.171 -10.912 -4.090 1.00 85.25 86 PRO A N 1
ATOM 651 C CA . PRO A 1 86 ? 6.174 -11.925 -3.769 1.00 85.25 86 PRO A CA 1
ATOM 652 C C . PRO A 1 86 ? 5.061 -11.320 -2.901 1.00 85.25 86 PRO A C 1
ATOM 654 O O . PRO A 1 86 ? 5.153 -11.313 -1.677 1.00 85.25 86 PRO A O 1
ATOM 657 N N . LEU A 1 87 ? 4.004 -10.803 -3.534 1.00 89.75 87 LEU A N 1
ATOM 658 C CA . LEU A 1 87 ? 2.792 -10.355 -2.839 1.00 89.75 87 LEU A CA 1
ATOM 659 C C . LEU A 1 87 ? 1.717 -11.457 -2.801 1.00 89.75 87 LEU A C 1
ATOM 661 O O . LEU A 1 87 ? 1.613 -12.241 -3.759 1.00 89.75 87 LEU A O 1
ATOM 665 N N . PRO A 1 88 ? 0.876 -11.495 -1.743 1.00 92.44 88 PRO A N 1
ATOM 666 C CA . PRO A 1 88 ? -0.282 -12.386 -1.665 1.00 92.44 88 PRO A CA 1
ATOM 667 C C . PRO A 1 88 ? -1.147 -12.342 -2.930 1.00 92.44 88 PRO A C 1
ATOM 669 O O . PRO A 1 88 ? -1.188 -11.331 -3.627 1.00 92.44 88 PRO A O 1
ATOM 672 N N . ALA A 1 89 ? -1.825 -13.445 -3.259 1.00 91.75 89 ALA A N 1
ATOM 673 C CA . ALA A 1 89 ? -2.700 -13.525 -4.437 1.00 91.75 89 ALA A CA 1
ATOM 674 C C . ALA A 1 89 ? -3.936 -12.619 -4.330 1.00 91.75 89 ALA A C 1
ATOM 676 O O . ALA A 1 89 ? -4.384 -12.061 -5.326 1.00 91.75 89 ALA A O 1
ATOM 677 N N . ALA A 1 90 ? -4.455 -12.489 -3.113 1.00 94.88 90 ALA A N 1
ATOM 678 C CA . ALA A 1 90 ? -5.632 -11.716 -2.767 1.00 94.88 90 ALA A CA 1
ATOM 679 C C . ALA A 1 90 ? -5.524 -11.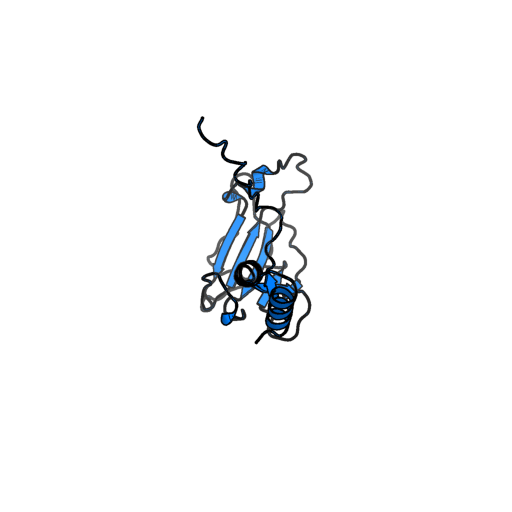230 -1.317 1.00 94.88 90 ALA A C 1
ATOM 681 O O . ALA A 1 90 ? -4.648 -11.676 -0.570 1.00 94.88 90 ALA A O 1
ATOM 682 N N . GLY A 1 91 ? -6.440 -10.345 -0.930 1.00 94.69 91 GLY A N 1
ATOM 683 C CA . GLY A 1 91 ? -6.446 -9.674 0.365 1.00 94.69 91 GLY A CA 1
ATOM 684 C C . GLY A 1 91 ? -5.840 -8.279 0.284 1.00 94.69 91 GLY A C 1
ATOM 685 O O . GLY A 1 91 ? -5.384 -7.839 -0.774 1.00 94.69 91 GLY A O 1
ATOM 686 N N . THR A 1 92 ? -5.836 -7.597 1.420 1.00 96.62 92 THR A N 1
ATOM 687 C CA . THR A 1 92 ? -5.454 -6.190 1.512 1.00 96.62 92 THR A CA 1
ATOM 688 C C . THR A 1 92 ? -4.273 -6.031 2.455 1.00 96.62 92 THR A C 1
ATOM 690 O O . THR A 1 92 ? -4.295 -6.522 3.584 1.00 96.62 92 THR A O 1
ATOM 693 N N . LEU A 1 93 ? -3.241 -5.322 2.007 1.00 96.25 93 LEU A N 1
ATOM 694 C CA . LEU A 1 93 ? -2.148 -4.867 2.861 1.00 96.25 93 LEU A CA 1
ATOM 695 C C . LEU A 1 93 ? -2.466 -3.467 3.375 1.00 96.25 93 LEU A C 1
ATOM 697 O O . LEU A 1 93 ? -2.731 -2.564 2.586 1.00 96.25 93 LEU A O 1
ATOM 701 N N . LEU A 1 94 ? -2.432 -3.288 4.688 1.00 96.88 94 LEU A N 1
ATOM 702 C CA . LEU A 1 94 ? -2.646 -2.014 5.361 1.00 96.88 94 LEU A CA 1
ATOM 703 C C . LEU A 1 94 ? -1.319 -1.526 5.932 1.00 96.88 94 LEU A C 1
ATOM 705 O O . LEU A 1 94 ? -0.663 -2.248 6.681 1.00 96.88 94 LEU A O 1
ATOM 709 N N . PHE A 1 95 ? -0.940 -0.301 5.595 1.00 95.31 95 PHE A N 1
ATOM 710 C CA . PHE A 1 95 ? 0.317 0.320 5.990 1.00 95.31 95 PHE A CA 1
ATOM 711 C C . PHE A 1 95 ? 0.063 1.375 7.059 1.00 95.31 95 PHE A C 1
ATOM 713 O O . PHE A 1 95 ? -0.780 2.259 6.882 1.00 95.31 95 PHE A O 1
ATOM 720 N N . PHE A 1 96 ? 0.822 1.295 8.145 1.00 94.06 96 PHE A N 1
ATOM 721 C CA . PHE A 1 96 ? 0.762 2.211 9.274 1.00 94.06 96 PHE A CA 1
ATOM 722 C C . PHE A 1 96 ? 2.150 2.758 9.586 1.00 94.06 96 PHE A C 1
ATOM 724 O O . PHE A 1 96 ? 3.141 2.024 9.536 1.00 94.06 96 PHE A O 1
ATOM 731 N N . TYR A 1 97 ? 2.208 4.040 9.931 1.00 90.06 97 TYR A N 1
ATOM 732 C CA . TYR A 1 97 ? 3.450 4.737 10.242 1.00 90.06 97 TYR A CA 1
ATOM 733 C C . TYR A 1 97 ? 3.236 5.807 11.312 1.00 90.06 97 TYR A C 1
ATOM 735 O O . TYR A 1 97 ? 2.175 6.436 11.384 1.00 90.06 97 TYR A O 1
ATOM 743 N N . PHE A 1 98 ? 4.240 6.028 12.150 1.00 86.38 98 PHE A N 1
ATOM 744 C CA . PHE A 1 98 ? 4.238 7.116 13.115 1.00 86.38 98 PHE A CA 1
ATOM 745 C C . PHE A 1 98 ? 4.667 8.429 12.443 1.00 86.38 98 PHE A C 1
ATOM 747 O O . PHE A 1 98 ? 5.848 8.656 12.218 1.00 86.38 98 PHE A O 1
ATOM 754 N N . ASP A 1 99 ? 3.716 9.314 12.130 1.00 75.00 99 ASP A N 1
ATOM 755 C CA . ASP A 1 99 ? 4.001 10.615 11.490 1.00 75.00 99 ASP A CA 1
ATOM 756 C C . ASP A 1 99 ? 4.636 11.644 12.451 1.00 75.00 99 ASP A C 1
ATOM 758 O O . ASP A 1 99 ? 5.074 12.713 12.033 1.00 75.00 99 ASP A O 1
ATOM 762 N N . GLY A 1 100 ? 4.722 11.319 13.748 1.00 64.19 100 GLY A N 1
ATOM 763 C CA . GLY A 1 100 ? 5.116 12.259 14.792 1.00 64.19 100 GLY A CA 1
ATOM 764 C C . GLY A 1 100 ? 4.072 13.359 14.984 1.00 64.19 100 GLY A C 1
ATOM 765 O O . GLY A 1 100 ? 3.531 13.929 14.038 1.00 64.19 100 GLY A O 1
ATOM 766 N N . ASP A 1 101 ? 3.769 13.721 16.230 1.00 56.44 101 ASP A N 1
ATOM 767 C CA . ASP A 1 101 ? 3.159 15.033 16.439 1.00 56.44 101 ASP A CA 1
ATOM 768 C C . ASP A 1 101 ? 4.181 16.061 15.933 1.00 56.44 101 ASP A C 1
ATOM 770 O O . ASP A 1 101 ? 5.299 16.131 16.443 1.00 56.44 101 ASP A O 1
ATOM 774 N N . ARG A 1 102 ? 3.814 16.896 14.955 1.00 49.75 102 ARG A N 1
ATOM 775 C CA . ARG A 1 102 ? 4.637 18.029 14.483 1.00 49.75 102 ARG A CA 1
ATOM 776 C C . ARG A 1 102 ? 5.047 18.996 15.616 1.00 49.75 102 ARG A C 1
ATOM 778 O O . ARG A 1 102 ? 5.729 19.985 15.349 1.00 49.75 102 ARG A O 1
ATOM 785 N N . ARG A 1 103 ? 4.615 18.758 16.863 1.00 47.66 103 ARG A N 1
ATOM 786 C CA . ARG A 1 103 ? 5.030 19.447 18.092 1.00 47.66 103 ARG A CA 1
ATOM 787 C C . ARG A 1 103 ? 6.250 18.866 18.814 1.00 47.66 103 ARG A C 1
ATOM 789 O O . ARG A 1 103 ? 6.780 19.584 19.662 1.00 47.66 103 ARG A O 1
ATOM 796 N N . SER A 1 104 ? 6.741 17.661 18.521 1.00 43.47 104 SER A N 1
ATOM 797 C CA . SER A 1 104 ? 8.021 17.209 19.088 1.00 43.47 104 SER A CA 1
ATOM 798 C C . SER A 1 104 ? 9.175 17.654 18.186 1.00 43.47 104 SER A C 1
ATOM 800 O O . SER A 1 104 ? 9.553 17.024 17.201 1.00 43.47 104 SER A O 1
ATOM 802 N N . VAL A 1 105 ? 9.747 18.810 18.518 1.00 42.81 105 VAL A N 1
ATOM 803 C CA . VAL A 1 105 ? 10.971 19.338 17.901 1.00 42.81 105 VAL A CA 1
ATOM 804 C C . VAL A 1 105 ? 12.172 18.510 18.373 1.00 42.81 105 VAL A C 1
ATOM 806 O O . VAL A 1 105 ? 12.987 19.023 19.123 1.00 42.81 105 VAL A O 1
ATOM 809 N N . GLN A 1 106 ? 12.250 17.226 18.004 1.00 41.97 106 GLN A N 1
ATOM 810 C CA . GLN A 1 106 ? 13.482 16.418 18.029 1.00 41.97 106 GLN A CA 1
ATOM 811 C C . GLN A 1 106 ? 13.284 15.010 17.420 1.00 41.97 106 GLN A C 1
ATOM 813 O O . GLN A 1 106 ? 13.799 14.033 17.951 1.00 41.97 106 GLN A O 1
ATOM 818 N N . ALA A 1 107 ? 12.529 14.844 16.331 1.00 43.72 107 ALA A N 1
ATOM 819 C CA . ALA A 1 107 ? 12.581 13.571 15.608 1.00 43.72 107 ALA A CA 1
ATOM 820 C C . ALA A 1 107 ? 13.857 13.544 14.752 1.00 43.72 107 ALA A C 1
ATOM 822 O O . ALA A 1 107 ? 13.847 13.923 13.579 1.00 43.72 107 ALA A O 1
ATOM 823 N N . ASP A 1 108 ? 14.974 13.158 15.373 1.00 42.69 108 ASP A N 1
ATOM 824 C CA . ASP A 1 108 ? 16.172 12.744 14.650 1.00 42.69 108 ASP A CA 1
ATOM 825 C C . ASP A 1 108 ? 15.775 11.652 13.647 1.00 42.69 108 ASP A C 1
ATOM 827 O O . ASP A 1 108 ? 14.971 10.763 13.935 1.00 42.69 108 ASP A O 1
ATOM 831 N N . SER A 1 109 ? 16.365 11.694 12.456 1.00 45.53 109 SER A N 1
ATOM 832 C CA . SER A 1 109 ? 16.131 10.771 11.336 1.00 45.53 109 SER A CA 1
ATOM 833 C C . SER A 1 109 ? 16.391 9.281 11.642 1.00 45.53 109 SER A C 1
ATOM 835 O O . SER A 1 109 ? 16.257 8.449 10.751 1.00 45.53 109 SER A O 1
ATOM 837 N N . ALA A 1 110 ? 16.734 8.938 12.887 1.00 41.84 110 ALA A N 1
ATOM 838 C CA . ALA A 1 110 ? 16.825 7.582 13.422 1.00 41.84 110 ALA A CA 1
ATOM 839 C C . ALA A 1 110 ? 15.452 6.904 13.625 1.00 41.84 110 ALA A C 1
ATOM 841 O O . ALA A 1 110 ? 15.384 5.680 13.665 1.00 41.84 110 ALA A O 1
ATOM 842 N N . ALA A 1 111 ? 14.344 7.658 13.688 1.00 49.03 111 ALA A N 1
ATOM 843 C CA . ALA A 1 111 ? 12.995 7.081 13.804 1.00 49.03 111 ALA A CA 1
ATOM 844 C C . ALA A 1 111 ? 12.573 6.238 12.578 1.00 49.03 111 ALA A C 1
ATOM 846 O O . ALA A 1 111 ? 11.650 5.435 12.664 1.00 49.03 111 ALA A O 1
ATOM 847 N N . VAL A 1 112 ? 13.270 6.385 11.444 1.00 48.75 112 VAL A N 1
ATOM 848 C CA . VAL A 1 112 ? 13.045 5.580 10.229 1.00 48.75 112 VAL A CA 1
ATOM 849 C C . VAL A 1 112 ? 13.634 4.164 10.367 1.00 48.75 112 VAL A C 1
ATOM 851 O O . VAL A 1 112 ? 13.254 3.268 9.616 1.00 48.75 112 VAL A O 1
ATOM 854 N N . GLU A 1 113 ? 14.537 3.939 11.329 1.00 51.41 113 GLU A N 1
ATOM 855 C CA . GLU A 1 113 ? 15.193 2.643 11.556 1.00 51.41 113 GLU A CA 1
ATOM 856 C C . GLU A 1 113 ? 14.562 1.822 12.690 1.00 51.41 113 GLU A C 1
ATOM 858 O O . GLU A 1 113 ? 14.825 0.620 12.783 1.00 51.41 113 GLU A O 1
ATOM 863 N N . ASP A 1 114 ? 13.706 2.422 13.525 1.00 64.38 114 ASP A N 1
ATOM 864 C CA . ASP A 1 114 ? 12.962 1.663 14.527 1.00 64.38 114 ASP A CA 1
ATOM 865 C C . ASP A 1 114 ? 11.787 0.939 13.860 1.00 64.38 114 ASP A C 1
ATOM 867 O O . ASP A 1 114 ? 10.792 1.538 13.435 1.00 64.38 114 ASP A O 1
ATOM 871 N N . ALA A 1 115 ? 11.902 -0.387 13.783 1.00 66.62 115 ALA A N 1
ATOM 872 C CA . ALA A 1 115 ? 10.851 -1.240 13.257 1.00 66.62 115 ALA A CA 1
ATOM 873 C C . ALA A 1 115 ? 9.518 -1.008 13.981 1.00 66.62 115 ALA A C 1
ATOM 875 O O . ALA A 1 115 ? 8.478 -1.277 13.390 1.00 66.62 115 ALA A O 1
ATOM 876 N N . GLU A 1 116 ? 9.501 -0.523 15.226 1.00 79.62 116 GLU A N 1
ATOM 877 C CA . GLU A 1 116 ? 8.287 -0.270 16.007 1.00 79.62 116 GLU A CA 1
ATOM 878 C C . GLU A 1 116 ? 7.459 0.936 15.540 1.00 79.62 116 GLU A C 1
ATOM 880 O O . GLU A 1 116 ? 6.235 0.910 15.690 1.00 79.62 116 GLU A O 1
ATOM 885 N N . GLY A 1 117 ? 8.073 1.911 14.862 1.00 83.75 117 GLY A N 1
ATOM 886 C CA . GLY A 1 117 ? 7.389 3.079 14.287 1.00 83.75 117 GLY A CA 1
ATOM 887 C C . GLY A 1 117 ? 6.610 2.795 12.995 1.00 83.75 117 GLY A C 1
ATOM 888 O O . GLY A 1 117 ? 5.925 3.676 12.469 1.00 83.75 117 GLY A O 1
ATOM 889 N N . SER A 1 118 ? 6.683 1.567 12.468 1.00 89.31 118 SER A N 1
ATOM 890 C CA . SER A 1 118 ? 5.958 1.145 11.266 1.00 89.31 118 SER A CA 1
ATOM 891 C C . SER A 1 118 ? 5.330 -0.240 11.422 1.00 89.31 118 SER A C 1
ATOM 893 O O . SER A 1 118 ? 5.870 -1.146 12.065 1.00 89.31 118 SER A O 1
ATOM 895 N N . ARG A 1 119 ? 4.144 -0.431 10.841 1.00 92.38 119 ARG A N 1
ATOM 896 C CA . ARG A 1 119 ? 3.439 -1.720 10.860 1.00 92.38 119 ARG A CA 1
ATOM 897 C C . ARG A 1 119 ? 2.747 -1.964 9.528 1.00 92.38 119 ARG A C 1
ATOM 899 O O . ARG A 1 119 ? 2.113 -1.071 8.972 1.00 92.38 119 ARG A O 1
ATOM 906 N N . VAL A 1 120 ? 2.838 -3.199 9.042 1.00 93.88 120 VAL A N 1
ATOM 907 C CA . VAL A 1 120 ? 2.060 -3.678 7.896 1.00 93.88 120 VAL A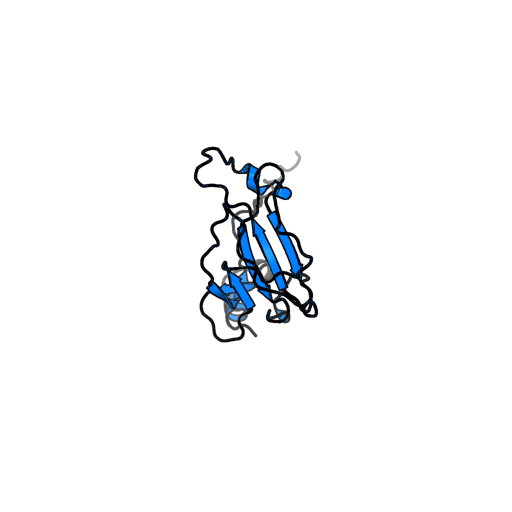 CA 1
ATOM 908 C C . VAL A 1 120 ? 1.164 -4.807 8.376 1.00 93.88 120 VAL A C 1
ATOM 910 O O . VAL A 1 120 ? 1.653 -5.792 8.928 1.00 93.88 120 VAL A O 1
ATOM 913 N N . LEU A 1 121 ? -0.142 -4.663 8.172 1.00 94.75 121 LEU A N 1
ATOM 914 C CA . LEU A 1 121 ? -1.120 -5.706 8.461 1.00 94.75 121 LEU A CA 1
ATOM 915 C C . LEU A 1 121 ? -1.601 -6.320 7.152 1.00 94.75 121 LEU A C 1
ATOM 917 O O . LEU A 1 121 ? -1.929 -5.601 6.211 1.00 94.75 121 LEU A O 1
ATOM 921 N N . PHE A 1 122 ? -1.673 -7.645 7.099 1.00 95.62 122 PHE A N 1
ATOM 922 C CA . PHE A 1 122 ? -2.316 -8.355 6.001 1.00 95.62 122 PHE A CA 1
ATOM 923 C C . PHE A 1 122 ? -3.708 -8.808 6.432 1.00 95.62 122 PHE A C 1
ATOM 925 O O . PHE A 1 122 ? -3.849 -9.520 7.426 1.00 95.62 122 PHE A O 1
ATOM 932 N N . VAL A 1 123 ? -4.723 -8.410 5.670 1.00 95.69 123 VAL A N 1
ATOM 933 C CA . VAL A 1 123 ? -6.110 -8.826 5.866 1.00 95.69 123 VAL A CA 1
ATOM 934 C C . VAL A 1 123 ? -6.509 -9.768 4.726 1.00 95.69 123 VAL A C 1
ATOM 936 O O . VAL A 1 123 ? -6.563 -9.332 3.572 1.00 95.69 123 VAL A O 1
ATOM 939 N N . PRO A 1 124 ? -6.778 -11.055 5.007 1.00 94.75 124 PRO A N 1
ATOM 940 C CA . PRO A 1 124 ? -7.244 -11.990 3.989 1.00 94.75 124 PRO A CA 1
ATOM 941 C C . PRO A 1 124 ? -8.593 -11.559 3.398 1.00 94.75 124 PRO A C 1
ATOM 943 O O . PRO A 1 124 ? -9.445 -11.037 4.110 1.00 94.75 124 PRO A O 1
ATOM 946 N N . ALA A 1 125 ? -8.815 -11.835 2.109 1.00 92.44 125 ALA A N 1
ATOM 947 C CA . ALA A 1 125 ? -10.022 -11.406 1.386 1.00 92.44 125 ALA A CA 1
ATOM 948 C C . ALA A 1 125 ? -11.342 -11.983 1.940 1.00 92.44 125 ALA A C 1
ATOM 950 O O . ALA A 1 125 ? -12.412 -11.443 1.682 1.00 92.44 125 ALA A O 1
ATOM 951 N N . GLU A 1 126 ? -11.270 -13.090 2.677 1.00 91.38 126 GLU A N 1
ATOM 952 C CA . GLU A 1 126 ? -12.425 -13.804 3.236 1.00 91.38 126 GLU A CA 1
ATOM 953 C C . GLU A 1 126 ? -12.844 -13.263 4.612 1.00 91.38 126 GLU A C 1
ATOM 955 O O . GLU A 1 126 ? -13.912 -13.610 5.117 1.00 91.38 126 GLU A O 1
ATOM 960 N N . VAL A 1 127 ? -12.005 -12.431 5.237 1.00 92.38 127 VAL A N 1
ATOM 961 C CA . VAL A 1 127 ? -12.258 -11.901 6.576 1.00 92.38 127 VAL A CA 1
ATOM 962 C C . VAL A 1 127 ? -13.167 -10.676 6.470 1.00 92.38 127 VAL A C 1
ATOM 964 O O . VAL A 1 127 ? -12.833 -9.732 5.751 1.00 92.38 127 VAL A O 1
ATOM 967 N N . PRO A 1 128 ? -14.307 -10.643 7.185 1.00 92.44 128 PRO A N 1
ATOM 968 C CA . PRO A 1 128 ? -15.162 -9.469 7.202 1.00 92.44 128 PRO A CA 1
ATOM 969 C C . PRO A 1 128 ? -14.441 -8.302 7.877 1.00 92.44 128 PRO A C 1
ATOM 971 O O . PRO A 1 128 ? -13.853 -8.439 8.950 1.00 92.44 128 PRO A O 1
ATOM 974 N N . VAL A 1 129 ? -14.523 -7.134 7.250 1.00 94.62 129 VAL A N 1
ATOM 975 C CA . VAL A 1 129 ? -13.880 -5.906 7.719 1.00 94.62 129 VAL A CA 1
ATOM 976 C C . VAL A 1 129 ? -14.900 -4.803 7.930 1.00 94.62 129 VAL A C 1
ATOM 978 O O . VAL A 1 129 ? -15.964 -4.776 7.312 1.00 94.62 129 VAL A O 1
ATOM 981 N N . THR A 1 130 ? -14.584 -3.868 8.816 1.00 94.06 130 THR A N 1
ATOM 982 C CA . THR A 1 130 ? -15.366 -2.644 9.009 1.00 94.06 130 THR A CA 1
ATOM 983 C C . THR A 1 130 ? -14.423 -1.451 9.058 1.00 94.06 130 THR A C 1
ATOM 985 O O . THR A 1 130 ? -13.328 -1.540 9.617 1.00 94.06 130 THR A O 1
ATOM 988 N N . ALA A 1 131 ? -14.841 -0.333 8.460 1.00 93.31 131 ALA A N 1
ATOM 989 C CA . ALA A 1 131 ? -14.098 0.917 8.535 1.00 93.31 131 ALA A CA 1
ATOM 990 C C . ALA A 1 131 ? -13.960 1.352 9.999 1.00 93.31 131 ALA A C 1
ATOM 992 O O . ALA A 1 131 ? -14.956 1.467 10.722 1.00 93.31 131 ALA A O 1
ATOM 993 N N . ARG A 1 132 ? -12.725 1.582 10.439 1.00 92.88 132 ARG A N 1
ATOM 994 C CA . ARG A 1 132 ? -12.424 1.966 11.814 1.00 92.88 132 ARG A CA 1
ATOM 995 C C . ARG A 1 132 ? -11.854 3.373 11.850 1.00 92.88 132 ARG A C 1
ATOM 997 O O . ARG A 1 132 ? -10.807 3.623 11.265 1.00 92.88 132 ARG A O 1
ATOM 1004 N N . ARG A 1 133 ? -12.527 4.262 12.585 1.00 92.06 133 ARG A N 1
ATOM 1005 C CA . ARG A 1 133 ? -12.030 5.622 12.807 1.00 92.06 133 ARG A CA 1
ATOM 1006 C C . ARG A 1 133 ? -10.700 5.596 13.541 1.00 92.06 133 ARG A C 1
ATOM 1008 O O . ARG A 1 133 ? -10.504 4.776 14.442 1.00 92.06 133 ARG A O 1
ATOM 1015 N N . ALA A 1 134 ? -9.837 6.534 13.174 1.00 88.88 134 ALA A N 1
ATOM 1016 C CA . ALA A 1 134 ? -8.580 6.756 13.864 1.00 88.88 134 ALA A CA 1
ATOM 1017 C C . ALA A 1 134 ? -8.813 7.016 15.376 1.00 88.88 134 ALA A C 1
ATOM 1019 O O . ALA A 1 134 ? -9.771 7.716 15.730 1.00 88.88 134 ALA A O 1
ATOM 1020 N N . PRO A 1 135 ? -7.978 6.447 16.268 1.00 88.25 135 PRO A N 1
ATOM 1021 C CA . PRO A 1 135 ? -8.019 6.733 17.700 1.00 88.25 135 PRO A CA 1
ATOM 1022 C C . PRO A 1 135 ? -7.805 8.218 18.016 1.00 88.25 135 PRO A C 1
ATOM 1024 O O . PRO A 1 135 ? -7.308 8.987 17.192 1.00 88.25 135 PRO A O 1
ATOM 1027 N N . GLU A 1 136 ? -8.143 8.620 19.242 1.00 83.81 136 GLU A N 1
ATOM 1028 C CA . GLU A 1 136 ? -7.883 9.980 19.716 1.00 83.81 136 GLU A CA 1
ATOM 1029 C C . GLU A 1 136 ? -6.389 10.331 19.596 1.00 83.81 136 GLU A C 1
ATOM 1031 O O . GLU A 1 136 ? -5.518 9.513 19.891 1.00 83.81 136 GLU A O 1
ATOM 1036 N N . GLY A 1 137 ? -6.095 11.548 19.130 1.00 80.06 137 GLY A N 1
ATOM 1037 C CA . GLY A 1 137 ? -4.727 12.019 18.894 1.00 80.06 137 GLY A CA 1
ATOM 1038 C C . GLY A 1 137 ? -4.163 11.708 17.503 1.00 80.06 137 GLY A C 1
ATOM 1039 O O . GLY A 1 137 ? -3.139 12.281 17.143 1.00 80.06 137 GLY A O 1
ATOM 1040 N N . VAL A 1 138 ? -4.840 10.886 16.693 1.00 84.56 138 VAL A N 1
ATOM 1041 C CA . VAL A 1 138 ? -4.443 10.582 15.308 1.00 84.56 138 VAL A CA 1
ATOM 1042 C C . VAL A 1 138 ? -5.303 11.379 14.334 1.00 84.56 138 VAL A C 1
ATOM 1044 O O . VAL A 1 138 ? -6.530 11.279 14.345 1.00 84.56 138 VAL A O 1
ATOM 1047 N N . VAL A 1 139 ? -4.663 12.155 13.459 1.00 86.25 139 VAL A N 1
ATOM 1048 C CA . VAL A 1 139 ? -5.355 12.862 12.376 1.00 86.25 139 VAL A CA 1
ATOM 1049 C C . VAL A 1 139 ? -5.205 12.035 11.098 1.00 86.25 139 VAL A C 1
ATOM 1051 O O . VAL A 1 139 ? -4.093 11.920 10.589 1.00 86.25 139 VAL A O 1
ATOM 1054 N N . PRO A 1 140 ? -6.287 11.445 10.559 1.00 88.44 140 PRO A N 1
ATOM 1055 C CA . PRO A 1 140 ? -6.185 10.628 9.360 1.00 88.44 140 PRO A CA 1
ATOM 1056 C C . PRO A 1 140 ? -5.805 11.485 8.150 1.00 88.44 140 PRO A C 1
ATOM 1058 O O . PRO A 1 140 ? -6.330 12.585 7.952 1.00 88.44 140 PRO A O 1
ATOM 1061 N N . TYR A 1 141 ? -4.934 10.947 7.298 1.00 90.00 141 TYR A N 1
ATOM 1062 C CA . TYR A 1 141 ? -4.671 11.532 5.989 1.00 90.00 141 TYR A CA 1
ATOM 1063 C C . TYR A 1 141 ? -5.955 11.568 5.147 1.00 90.00 141 TYR A C 1
ATOM 1065 O O . TYR A 1 141 ? -6.807 10.684 5.288 1.00 90.00 141 TYR A O 1
ATOM 1073 N N . PRO A 1 142 ? -6.112 12.549 4.243 1.00 91.38 142 PRO A N 1
ATOM 1074 C CA . PRO A 1 142 ? -7.256 12.584 3.342 1.00 91.38 142 PRO A CA 1
ATOM 1075 C C . PRO A 1 142 ? -7.297 11.326 2.470 1.00 91.38 142 PRO A C 1
ATOM 1077 O O . PRO A 1 142 ? -6.276 10.893 1.936 1.00 91.38 142 PRO A O 1
ATOM 1080 N N . ALA A 1 143 ? -8.493 10.757 2.317 1.00 94.12 143 ALA A N 1
ATOM 1081 C CA . ALA A 1 143 ? -8.692 9.576 1.492 1.00 94.12 143 ALA A CA 1
ATOM 1082 C C . ALA A 1 143 ? -8.476 9.908 0.007 1.00 94.12 143 ALA A C 1
ATOM 1084 O O . ALA A 1 143 ? -9.132 10.800 -0.536 1.00 94.12 143 ALA A O 1
ATOM 1085 N N . GLN A 1 144 ? -7.595 9.164 -0.659 1.00 94.44 144 GLN A N 1
ATOM 1086 C CA . GLN A 1 144 ? -7.344 9.283 -2.091 1.00 94.44 144 GLN A CA 1
ATOM 1087 C C . GLN A 1 144 ? -7.191 7.904 -2.729 1.00 94.44 144 GLN A C 1
ATOM 1089 O O . GLN A 1 144 ? -6.291 7.136 -2.387 1.00 94.44 144 GLN A O 1
ATOM 1094 N N . GLU A 1 145 ? -8.060 7.596 -3.684 1.00 95.50 145 GLU A N 1
ATOM 1095 C CA . GLU A 1 145 ? -7.974 6.362 -4.462 1.00 95.50 145 GLU A CA 1
ATOM 1096 C C . GLU A 1 145 ? -6.751 6.370 -5.379 1.00 95.50 145 GLU A C 1
ATOM 1098 O O . GLU A 1 145 ? -6.346 7.413 -5.887 1.00 95.50 145 GLU A O 1
ATOM 1103 N N . GLN A 1 146 ? -6.163 5.194 -5.575 1.00 95.88 146 GLN A N 1
ATOM 1104 C CA . GLN A 1 146 ? -4.970 5.004 -6.383 1.00 95.88 146 GLN A CA 1
ATOM 1105 C C . GLN A 1 146 ? -5.189 3.905 -7.419 1.00 95.88 146 GLN A C 1
ATOM 1107 O O . GLN A 1 146 ? -5.763 2.847 -7.136 1.00 95.88 146 GLN A O 1
ATOM 1112 N N . TYR A 1 147 ? -4.646 4.148 -8.602 1.00 94.75 147 TYR A N 1
ATOM 1113 C CA . TYR A 1 147 ? -4.680 3.273 -9.764 1.00 94.75 147 TYR A CA 1
ATOM 1114 C C . TYR A 1 147 ? -3.259 2.821 -10.108 1.00 94.75 147 TYR A C 1
ATOM 1116 O O . TYR A 1 147 ? -2.284 3.491 -9.760 1.00 94.75 147 TYR A O 1
ATOM 1124 N N . ALA A 1 148 ? -3.139 1.669 -10.768 1.00 91.50 148 ALA A N 1
ATOM 1125 C CA . ALA A 1 148 ? -1.851 1.130 -11.186 1.00 91.50 148 ALA A CA 1
ATOM 1126 C C . ALA A 1 148 ? -1.440 1.679 -12.554 1.00 91.50 148 ALA A C 1
ATOM 1128 O O . ALA A 1 148 ? -2.164 1.541 -13.537 1.00 91.50 148 ALA A O 1
ATOM 1129 N N . GLU A 1 149 ? -0.225 2.208 -12.634 1.00 88.94 149 GLU A N 1
ATOM 1130 C CA . GLU A 1 149 ? 0.425 2.574 -13.887 1.00 88.94 149 GLU A CA 1
ATOM 1131 C C . GLU A 1 149 ? 1.727 1.779 -14.049 1.00 88.94 149 GLU A C 1
ATOM 1133 O O . GLU A 1 149 ? 2.587 1.782 -13.165 1.00 88.94 149 GLU A O 1
ATOM 1138 N N . ILE A 1 150 ? 1.894 1.091 -15.184 1.00 86.69 150 ILE A N 1
ATOM 1139 C CA . ILE A 1 150 ? 3.108 0.308 -15.460 1.00 86.69 150 ILE A CA 1
ATOM 1140 C C . ILE A 1 150 ? 4.218 1.214 -15.980 1.00 86.69 150 ILE A C 1
ATOM 1142 O O . ILE A 1 150 ? 4.173 1.699 -17.113 1.00 86.69 150 ILE A O 1
ATOM 1146 N N . VAL A 1 151 ? 5.270 1.350 -15.181 1.00 83.25 151 VAL A N 1
ATOM 1147 C CA . VAL A 1 151 ? 6.394 2.249 -15.448 1.00 83.25 151 VAL A CA 1
ATOM 1148 C C . VAL A 1 151 ? 7.723 1.507 -15.541 1.00 83.25 151 VAL A C 1
ATOM 1150 O O . VAL A 1 151 ? 7.861 0.345 -15.141 1.00 83.25 151 VAL A O 1
ATOM 1153 N N . ALA A 1 152 ? 8.715 2.201 -16.092 1.00 77.25 152 ALA A N 1
ATOM 1154 C CA . ALA A 1 152 ? 10.113 1.814 -16.000 1.00 77.25 152 ALA A CA 1
ATOM 1155 C C . ALA A 1 152 ? 10.647 2.165 -14.632 1.00 77.25 152 ALA A C 1
ATOM 1157 O O . ALA A 1 152 ? 10.567 3.327 -14.237 1.00 77.25 152 ALA A O 1
ATOM 1158 N N . THR A 1 153 ? 11.281 1.214 -13.957 1.00 74.19 153 THR A N 1
ATOM 1159 C CA . THR A 1 153 ? 12.301 1.596 -12.991 1.00 74.19 153 THR A CA 1
ATOM 1160 C C . THR A 1 153 ? 13.611 1.741 -13.755 1.00 74.19 153 THR A C 1
ATOM 1162 O O . THR A 1 153 ? 14.123 0.791 -14.346 1.00 74.19 153 THR A O 1
ATOM 1165 N N . ALA A 1 154 ? 14.115 2.970 -13.829 1.00 63.50 154 ALA A N 1
ATOM 1166 C CA . ALA A 1 154 ? 15.486 3.202 -14.250 1.00 63.50 154 ALA A CA 1
ATOM 1167 C C . ALA A 1 154 ? 16.397 2.991 -13.032 1.00 63.50 154 ALA A C 1
ATOM 1169 O O . ALA A 1 154 ? 15.990 3.337 -11.919 1.00 63.50 154 ALA A O 1
ATOM 1170 N N . PRO A 1 155 ? 17.612 2.447 -13.203 1.00 61.62 155 PRO A N 1
ATOM 1171 C CA . PRO A 1 155 ? 18.587 2.430 -12.123 1.00 61.62 155 PRO A CA 1
ATOM 1172 C C . PRO A 1 155 ? 18.843 3.869 -11.653 1.00 61.62 155 PRO A C 1
ATOM 1174 O O . PRO A 1 155 ? 19.283 4.722 -12.427 1.00 61.62 155 PRO A O 1
ATOM 1177 N N . GLU A 1 156 ? 18.523 4.149 -10.390 1.00 53.72 156 GLU A N 1
ATOM 1178 C CA . GLU A 1 156 ? 18.813 5.435 -9.765 1.00 53.72 156 GLU A CA 1
ATOM 1179 C C . GLU A 1 156 ? 20.333 5.572 -9.581 1.00 53.72 156 GLU A C 1
ATOM 1181 O O . GLU A 1 156 ? 21.020 4.631 -9.177 1.00 53.72 156 GLU A O 1
ATOM 1186 N N . ARG A 1 157 ? 20.887 6.750 -9.887 1.00 42.47 157 ARG A N 1
ATOM 1187 C CA . ARG A 1 157 ? 22.341 7.002 -9.866 1.00 42.47 157 ARG A CA 1
ATOM 1188 C C . ARG A 1 157 ? 22.947 6.961 -8.450 1.00 42.47 157 ARG A C 1
ATOM 1190 O O . ARG A 1 157 ? 24.166 6.924 -8.313 1.00 42.47 157 ARG A O 1
ATOM 1197 N N . SER A 1 158 ? 22.118 6.964 -7.409 1.00 41.44 158 SER A N 1
ATOM 1198 C CA . SER A 1 158 ? 22.490 7.319 -6.034 1.00 41.44 158 SER A CA 1
ATOM 1199 C C . SER A 1 158 ? 23.266 6.249 -5.255 1.00 41.44 158 SER A C 1
ATOM 1201 O O . SER A 1 158 ? 23.770 6.551 -4.178 1.00 41.44 158 SER A O 1
ATOM 1203 N N . THR A 1 159 ? 23.414 5.017 -5.762 1.00 41.88 159 THR A N 1
ATOM 1204 C CA . THR A 1 159 ? 24.041 3.924 -4.976 1.00 41.88 159 THR A CA 1
ATOM 1205 C C . THR A 1 159 ? 25.041 3.062 -5.750 1.00 41.88 159 THR A C 1
ATOM 1207 O O . THR A 1 159 ? 25.534 2.068 -5.224 1.00 41.88 159 THR A O 1
ATOM 1210 N N . PHE A 1 160 ? 25.410 3.433 -6.978 1.00 36.50 160 PHE A N 1
ATOM 1211 C CA . PHE A 1 160 ? 26.452 2.722 -7.728 1.00 36.50 160 PHE A CA 1
ATOM 1212 C C . PHE A 1 160 ? 27.770 3.502 -7.676 1.00 36.50 160 PHE A C 1
ATOM 1214 O O . PHE A 1 160 ? 28.182 4.147 -8.640 1.00 36.50 160 PHE A O 1
ATOM 1221 N N . CYS A 1 161 ? 28.448 3.460 -6.524 1.00 36.59 161 CYS A N 1
ATOM 1222 C CA . CYS A 1 161 ? 29.847 3.875 -6.444 1.00 36.59 161 CYS A CA 1
ATOM 1223 C C . CYS A 1 161 ? 30.701 2.769 -7.077 1.00 36.59 161 CYS A C 1
ATOM 1225 O O . CYS A 1 161 ? 31.246 1.905 -6.395 1.00 36.59 161 CYS A O 1
ATOM 1227 N N . TRP A 1 162 ? 30.765 2.752 -8.409 1.00 37.09 162 TRP A N 1
ATOM 1228 C CA . TRP A 1 162 ? 31.815 2.016 -9.097 1.00 37.09 162 TRP A CA 1
ATOM 1229 C C . TRP A 1 162 ? 33.124 2.757 -8.829 1.00 37.09 162 TRP A C 1
ATOM 1231 O O . TRP A 1 162 ? 33.428 3.768 -9.463 1.00 37.09 162 TRP A O 1
ATOM 1241 N N . THR A 1 163 ? 33.895 2.287 -7.853 1.00 44.25 163 THR A N 1
ATOM 1242 C CA . THR A 1 163 ? 35.313 2.619 -7.794 1.00 44.25 163 THR A CA 1
ATOM 1243 C C . THR A 1 163 ? 35.982 1.884 -8.943 1.00 44.25 163 THR A C 1
ATOM 1245 O O . THR A 1 163 ? 36.095 0.659 -8.947 1.00 44.25 163 THR A O 1
ATOM 1248 N N . ALA A 1 164 ? 36.401 2.642 -9.956 1.00 38.34 164 ALA A N 1
ATOM 1249 C CA . ALA A 1 164 ? 37.291 2.125 -10.979 1.00 38.34 164 ALA A CA 1
ATOM 1250 C C . ALA A 1 164 ? 38.465 1.410 -10.291 1.00 38.34 164 ALA A C 1
ATOM 1252 O O . ALA A 1 164 ? 39.074 2.009 -9.396 1.00 38.34 164 ALA A O 1
ATOM 1253 N N . PRO A 1 165 ? 38.827 0.170 -10.666 1.00 44.91 165 PRO A N 1
ATOM 1254 C CA . PRO A 1 165 ? 40.108 -0.366 -10.246 1.00 44.91 165 PRO A CA 1
ATOM 1255 C C . PRO A 1 165 ? 41.189 0.565 -10.804 1.00 44.91 165 PRO A C 1
ATOM 1257 O O . PRO A 1 165 ? 41.338 0.706 -12.019 1.00 44.91 165 PRO A O 1
ATOM 1260 N N . GLY A 1 166 ? 41.895 1.259 -9.905 1.00 48.56 166 GLY A N 1
ATOM 1261 C CA . GLY A 1 166 ? 43.018 2.118 -10.266 1.00 48.56 166 GLY A CA 1
ATOM 1262 C C . GLY A 1 166 ? 44.067 1.332 -11.063 1.00 48.56 166 GLY A C 1
ATOM 1263 O O . GLY A 1 166 ? 44.145 0.105 -10.927 1.00 48.56 166 GLY A O 1
ATOM 1264 N N . PRO A 1 167 ? 44.865 2.002 -11.913 1.00 46.69 167 PRO A N 1
ATOM 1265 C CA . PRO A 1 167 ? 45.837 1.320 -12.757 1.00 46.69 167 PRO A CA 1
ATOM 1266 C C . PRO A 1 167 ? 46.771 0.471 -11.886 1.00 46.69 167 PRO A C 1
ATOM 1268 O O . PRO A 1 167 ? 47.473 0.996 -11.021 1.00 46.69 167 PRO A O 1
ATOM 1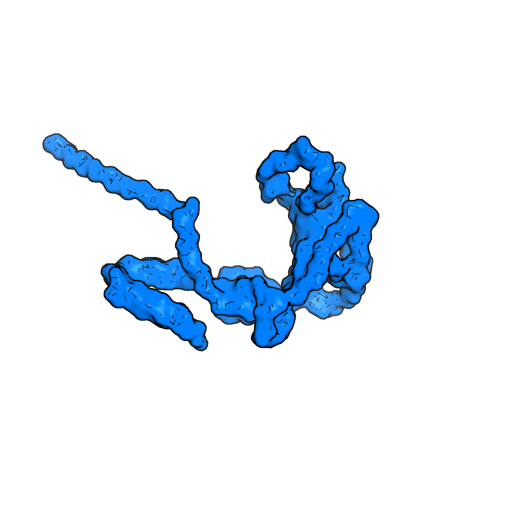271 N N . ARG A 1 168 ? 46.766 -0.856 -12.095 1.00 46.53 168 ARG A N 1
ATOM 1272 C CA . ARG A 1 168 ? 47.757 -1.757 -11.490 1.00 46.53 168 ARG A CA 1
ATOM 1273 C C . ARG A 1 168 ? 49.129 -1.295 -11.967 1.00 46.53 168 ARG A C 1
ATOM 1275 O O . ARG A 1 168 ? 49.434 -1.414 -13.151 1.00 46.53 168 ARG A O 1
ATOM 1282 N N . ALA A 1 169 ? 49.941 -0.776 -11.050 1.00 51.38 169 ALA A N 1
ATOM 1283 C CA . ALA A 1 169 ? 51.362 -0.599 -11.296 1.00 51.38 169 ALA A CA 1
ATOM 1284 C C . ALA A 1 169 ? 51.956 -1.963 -11.679 1.00 51.38 169 ALA A C 1
ATOM 1286 O O . ALA A 1 169 ? 51.721 -2.965 -10.994 1.00 51.38 169 ALA A O 1
ATOM 1287 N N . ALA A 1 170 ? 52.666 -2.006 -12.805 1.00 44.00 170 ALA A N 1
ATOM 1288 C CA . ALA A 1 170 ? 53.406 -3.187 -13.213 1.00 44.00 170 ALA A CA 1
ATOM 1289 C C . ALA A 1 170 ? 54.533 -3.455 -12.192 1.00 44.00 170 ALA A C 1
ATOM 1291 O O . ALA A 1 170 ? 55.183 -2.500 -11.760 1.00 44.00 170 ALA A O 1
ATOM 1292 N N . PRO A 1 171 ? 54.746 -4.714 -11.766 1.00 52.88 171 PRO A N 1
ATOM 1293 C CA . PRO A 1 171 ? 55.905 -5.078 -10.953 1.00 52.88 171 PRO A CA 1
ATOM 1294 C C . PRO A 1 171 ? 57.207 -4.952 -11.780 1.00 52.88 171 PRO A C 1
ATOM 1296 O O . PRO A 1 171 ? 57.120 -4.898 -13.008 1.00 52.88 171 PRO A O 1
ATOM 1299 N N . PRO A 1 172 ? 58.369 -4.849 -11.105 1.00 60.06 172 PRO A N 1
ATOM 1300 C CA . PRO A 1 172 ? 59.498 -3.986 -11.480 1.00 60.06 172 PRO A CA 1
ATOM 1301 C C . PRO A 1 172 ? 60.237 -4.361 -12.766 1.00 60.06 172 PRO A C 1
ATOM 1303 O O . PRO A 1 172 ? 60.312 -5.568 -13.089 1.00 60.06 172 PRO A O 1
#